Protein AF-A0A7W1ZC43-F1 (afdb_monomer)

pLDDT: mean 86.79, std 16.97, range [33.97, 98.38]

Solvent-accessible surface area (backbone atoms only — not comparable to full-atom values): 7587 Å² total; per-residue (Å²): 132,85,79,80,82,85,76,72,94,66,85,50,71,38,58,54,46,47,55,56,33,67,75,46,48,90,80,46,67,87,84,54,50,73,66,57,48,49,49,51,38,45,52,16,52,35,49,47,56,41,38,86,78,53,38,72,73,50,36,55,53,57,45,66,70,43,93,57,30,78,59,32,51,52,47,20,52,50,40,56,74,78,44,58,90,66,56,52,33,69,79,49,73,48,71,60,95,91,39,69,43,60,44,66,40,46,62,66,58,49,51,53,54,52,52,55,52,62,72,66,58,72,82,78,81,128

Foldseek 3Di:
DDDPPPPDPDDDPQRVLCVLLVVCVVVDDPPDDPVNSSVLSLLLLQLLLCDVVLDDVSSVVSLVVDPSSVSSVVSSVVCCVPPVVPNWRFDDWDQDPNDIDTDTDHPVVVVVVVVVVVVPPDDPDD

Radius of gyration: 17.27 Å; Cα contacts (8 Å, |Δi|>4): 98; chains: 1; bounding box: 47×52×50 Å

Mean predicted aligned error: 7.28 Å

Sequence (126 aa):
MKGINTENKKPKYSEMLMQLVEQFDEQLPETLSFEDTLEVGIEAWNLANNKSNLGEDLYKKELKAHKYNDVIEKMVVNKLEHFAEYNNIIVDFSTENDILQVKSQTLEDHFNSLLSRMINVKPTKK

Nearest PDB structures (foldseek):
  8t6j-assembly1_B  TM=1.769E-01  e=5.243E+00  Homo sapiens
  8t8m-assembly1_B  TM=1.968E-01  e=8.281E+00  Homo sapiens

Secondary structure (DSSP, 8-state):
---------SPPHHHHHHHHHHHHGGGS-TTS-HHHHHHHHHHHHHHHHHHHHH-HHHHHHHHHHSTTHHHHHHHHHHHHHH-TT--PEEEEEEEETTEEEEEEE-HHHHHHHHHHHHHH------

Structure (mmCIF, N/CA/C/O backbone):
data_AF-A0A7W1ZC43-F1
#
_entry.id   AF-A0A7W1ZC43-F1
#
loop_
_atom_site.group_PDB
_atom_site.id
_atom_site.type_symbol
_atom_site.label_atom_id
_atom_site.label_alt_id
_atom_site.label_comp_id
_atom_site.label_asym_id
_atom_site.label_entity_id
_atom_site.label_seq_id
_atom_site.pdbx_PDB_ins_code
_atom_site.Cartn_x
_atom_site.Cartn_y
_atom_site.Cartn_z
_atom_site.occupancy
_atom_site.B_iso_or_equiv
_atom_site.auth_seq_id
_atom_site.auth_comp_id
_atom_site.auth_asym_id
_atom_site.auth_atom_id
_atom_site.pdbx_PDB_model_num
ATOM 1 N N . MET A 1 1 ? -5.468 35.062 -26.427 1.00 37.62 1 MET A N 1
ATOM 2 C CA . MET A 1 1 ? -6.006 33.685 -26.411 1.00 37.62 1 MET A CA 1
ATOM 3 C C . MET A 1 1 ? -5.299 32.945 -25.289 1.00 37.62 1 MET A C 1
ATOM 5 O O . MET A 1 1 ? -4.077 32.918 -25.298 1.00 37.62 1 MET A O 1
ATOM 9 N N . LYS A 1 2 ? -6.035 32.487 -24.267 1.00 36.75 2 LYS A N 1
ATOM 10 C CA . LYS A 1 2 ? -5.462 31.755 -23.127 1.00 36.75 2 LYS A CA 1
ATOM 11 C C . LYS A 1 2 ? -4.938 30.410 -23.636 1.00 36.75 2 LYS A C 1
ATOM 13 O O . LYS A 1 2 ? -5.713 29.644 -24.203 1.00 36.75 2 LYS A O 1
ATOM 18 N N . GLY A 1 3 ? -3.638 30.172 -23.474 1.00 33.97 3 GLY A N 1
ATOM 19 C CA . GLY A 1 3 ? -3.032 28.869 -23.718 1.00 33.97 3 GLY A CA 1
ATOM 20 C C . GLY A 1 3 ? -3.667 27.842 -22.789 1.00 33.97 3 GLY A C 1
ATOM 21 O O . GLY A 1 3 ? -3.805 28.080 -21.591 1.00 33.97 3 GLY A O 1
ATOM 22 N N . ILE A 1 4 ? -4.128 26.740 -23.363 1.00 39.38 4 ILE A N 1
ATOM 23 C CA . ILE A 1 4 ? -4.660 25.607 -22.619 1.00 39.38 4 ILE A CA 1
ATOM 24 C C . ILE A 1 4 ? -3.449 24.933 -21.961 1.00 39.38 4 ILE A C 1
ATOM 26 O O . ILE A 1 4 ? -2.668 24.284 -22.651 1.00 39.38 4 ILE A O 1
ATOM 30 N N . ASN A 1 5 ? -3.273 25.110 -20.648 1.00 36.78 5 ASN A N 1
ATOM 31 C CA . ASN A 1 5 ? -2.340 24.300 -19.864 1.00 36.78 5 ASN A CA 1
ATOM 32 C C . ASN A 1 5 ? -2.892 22.871 -19.808 1.00 36.78 5 ASN A C 1
ATOM 34 O O . ASN A 1 5 ? -3.736 22.542 -18.979 1.00 36.78 5 ASN A O 1
ATOM 38 N N . THR A 1 6 ? -2.442 22.009 -20.715 1.00 42.25 6 THR A N 1
ATOM 39 C CA . THR A 1 6 ? -2.568 20.556 -20.566 1.00 42.25 6 THR A CA 1
ATOM 40 C C . THR A 1 6 ? -1.470 20.059 -19.625 1.00 42.25 6 THR A C 1
ATOM 42 O O . THR A 1 6 ? -0.550 19.372 -20.060 1.00 42.25 6 THR A O 1
ATOM 45 N N . GLU A 1 7 ? -1.526 20.435 -18.348 1.00 37.81 7 GLU A N 1
ATOM 46 C CA . GLU A 1 7 ? -0.605 19.921 -17.328 1.00 37.81 7 GLU A CA 1
ATOM 47 C C . GLU A 1 7 ? -1.247 18.708 -16.629 1.00 37.81 7 GLU A C 1
ATOM 49 O O . GLU A 1 7 ? -2.239 18.831 -15.921 1.00 37.81 7 GLU A O 1
ATOM 54 N N . ASN A 1 8 ? -0.673 17.528 -16.896 1.00 39.62 8 ASN A N 1
ATOM 55 C CA . ASN A 1 8 ? -0.847 16.232 -16.219 1.00 39.62 8 ASN A CA 1
ATOM 56 C C . ASN A 1 8 ? -2.268 15.638 -16.136 1.00 39.62 8 ASN A C 1
ATOM 58 O O . ASN A 1 8 ? -2.918 15.653 -15.100 1.00 39.62 8 ASN A O 1
ATOM 62 N N . LYS A 1 9 ? -2.697 14.979 -17.223 1.00 49.00 9 LYS A N 1
ATOM 63 C CA . LYS A 1 9 ? -3.936 14.175 -17.302 1.00 49.00 9 LYS A CA 1
ATOM 64 C C . LYS A 1 9 ? -3.857 12.775 -16.657 1.00 49.00 9 LYS A C 1
ATOM 66 O O . LYS A 1 9 ? -4.797 12.003 -16.818 1.00 49.00 9 LYS A O 1
ATOM 71 N N . LYS A 1 10 ? -2.748 12.405 -16.004 1.00 54.34 10 LYS A N 1
ATOM 72 C CA . LYS A 1 10 ? -2.648 11.110 -15.309 1.00 54.34 10 LYS A CA 1
ATOM 73 C C . LYS A 1 10 ? -3.135 11.266 -13.861 1.00 54.34 10 LYS A C 1
ATOM 75 O O . LYS A 1 10 ? -2.738 12.254 -13.239 1.00 54.34 10 LYS A O 1
ATOM 80 N N . PRO A 1 11 ? -3.961 10.340 -13.339 1.00 64.25 11 PRO A N 1
ATOM 81 C CA . PRO A 1 11 ? -4.408 10.386 -11.952 1.00 64.25 11 PRO A CA 1
ATOM 82 C C . PRO A 1 11 ? -3.211 10.370 -10.995 1.00 64.25 11 PRO A C 1
ATOM 84 O O . PRO A 1 11 ? -2.180 9.743 -11.261 1.00 64.25 11 PRO A O 1
ATOM 87 N N . LYS A 1 12 ? -3.324 11.110 -9.891 1.00 87.50 12 LYS A N 1
ATOM 88 C CA . LYS A 1 12 ? -2.267 11.191 -8.872 1.00 87.50 12 LYS A CA 1
ATOM 89 C C . LYS A 1 12 ? -2.243 9.908 -8.040 1.00 87.50 12 LYS A C 1
ATOM 91 O O . LYS A 1 12 ? -3.273 9.273 -7.842 1.00 87.50 12 LYS A O 1
ATOM 96 N N . TYR A 1 13 ? -1.082 9.551 -7.484 1.00 91.81 13 TYR A N 1
ATOM 97 C CA . TYR A 1 13 ? -0.972 8.396 -6.576 1.00 91.81 13 TYR A CA 1
ATOM 98 C C . TYR A 1 13 ? -1.921 8.491 -5.376 1.00 91.81 13 TYR A C 1
ATOM 100 O O . TYR A 1 13 ? -2.435 7.466 -4.950 1.00 91.81 13 TYR A O 1
ATOM 108 N N . SER A 1 14 ? -2.208 9.696 -4.876 1.00 92.81 14 SER A N 1
ATOM 109 C CA . SER A 1 14 ? -3.215 9.898 -3.831 1.00 92.81 14 SER A CA 1
ATOM 110 C C . SER A 1 14 ? -4.626 9.521 -4.288 1.00 92.81 14 SER A C 1
ATOM 112 O O . SER A 1 14 ? -5.332 8.841 -3.559 1.00 92.81 14 SER A O 1
ATOM 114 N N . GLU A 1 15 ? -5.025 9.895 -5.504 1.00 93.94 15 GLU A N 1
ATOM 115 C CA . GLU A 1 15 ? -6.346 9.564 -6.057 1.00 93.94 15 GLU A CA 1
ATOM 116 C C . GLU A 1 15 ? -6.492 8.058 -6.293 1.00 93.94 15 GLU A C 1
ATOM 118 O O . GLU A 1 15 ? -7.521 7.480 -5.962 1.00 93.94 15 GLU A O 1
ATOM 123 N N . MET A 1 16 ? -5.457 7.407 -6.833 1.00 95.38 16 MET A N 1
ATOM 124 C CA . MET A 1 16 ? -5.492 5.959 -7.065 1.00 95.38 16 MET A CA 1
ATOM 125 C C . MET A 1 16 ? -5.445 5.161 -5.760 1.00 95.38 16 MET A C 1
ATOM 127 O O . MET A 1 16 ? -6.118 4.141 -5.651 1.00 95.38 16 MET A O 1
ATOM 131 N N . LEU A 1 17 ? -4.674 5.620 -4.769 1.00 96.19 17 LEU A N 1
ATOM 132 C CA . LEU A 1 17 ? -4.656 5.008 -3.442 1.00 96.19 17 LEU A CA 1
ATOM 133 C C . LEU A 1 17 ? -6.035 5.111 -2.783 1.00 96.19 17 LEU A C 1
ATOM 135 O O . LEU A 1 17 ? -6.518 4.114 -2.260 1.00 96.19 17 LEU A O 1
ATOM 139 N N . MET A 1 18 ? -6.686 6.275 -2.866 1.00 95.31 18 MET A N 1
ATOM 140 C CA . MET A 1 18 ? -8.051 6.449 -2.363 1.00 95.31 18 MET A CA 1
ATOM 141 C C . MET A 1 18 ? -9.036 5.514 -3.061 1.00 95.31 18 MET A C 1
ATOM 143 O O . MET A 1 18 ? -9.766 4.807 -2.381 1.00 95.31 18 MET A O 1
ATOM 147 N N . GLN A 1 19 ? -9.004 5.428 -4.396 1.00 95.94 19 GLN A N 1
ATOM 148 C CA . GLN A 1 19 ? -9.870 4.505 -5.143 1.00 95.94 19 GLN A CA 1
ATOM 149 C C . GLN A 1 19 ? -9.666 3.045 -4.724 1.00 95.94 19 GLN A C 1
ATOM 151 O O . GLN A 1 19 ? -10.636 2.302 -4.588 1.00 95.94 19 GLN A O 1
ATOM 156 N N . LEU A 1 20 ? -8.411 2.636 -4.512 1.00 96.56 20 LEU A N 1
ATOM 157 C CA . LEU A 1 20 ? -8.099 1.297 -4.026 1.00 96.56 20 LEU A CA 1
ATOM 158 C C . LEU A 1 20 ? -8.664 1.085 -2.620 1.00 96.56 20 LEU A C 1
ATOM 160 O O . LEU A 1 20 ? -9.310 0.077 -2.374 1.00 96.56 20 LEU A O 1
ATOM 164 N N . VAL A 1 21 ? -8.429 2.016 -1.700 1.00 95.62 21 VAL A N 1
ATOM 165 C CA . VAL A 1 21 ? -8.863 1.893 -0.305 1.00 95.62 21 VAL A CA 1
ATOM 166 C C . VAL A 1 21 ? -10.388 1.877 -0.189 1.00 95.62 21 VAL A C 1
ATOM 168 O O . VAL A 1 21 ? -10.937 0.962 0.418 1.00 95.62 21 VAL A O 1
ATOM 171 N N . GLU A 1 22 ? -11.076 2.819 -0.834 1.00 95.25 22 GLU A N 1
ATOM 172 C CA . GLU A 1 22 ? -12.540 2.941 -0.808 1.00 95.25 22 GLU A CA 1
ATOM 173 C C . GLU A 1 22 ? -13.240 1.663 -1.288 1.00 95.25 22 GLU A C 1
ATOM 175 O O . GLU A 1 22 ? -14.276 1.281 -0.751 1.00 95.25 22 GLU A O 1
ATOM 180 N N . GLN A 1 23 ? -12.660 0.950 -2.259 1.00 96.50 23 GLN A N 1
ATOM 181 C CA . GLN A 1 23 ? -13.230 -0.298 -2.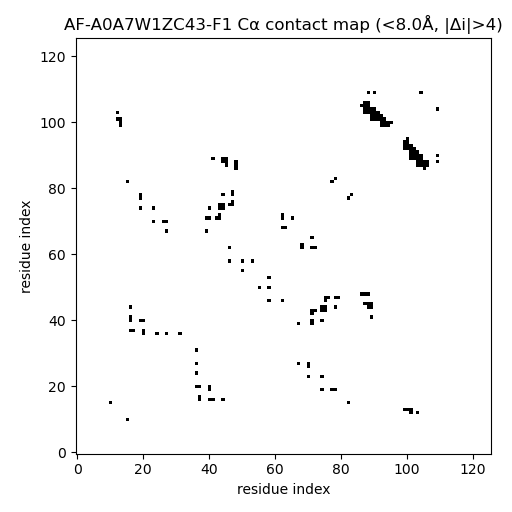768 1.00 96.50 23 GLN A CA 1
ATOM 182 C C . GLN A 1 23 ? -13.258 -1.434 -1.725 1.00 96.50 23 GLN A C 1
ATOM 184 O O . GLN A 1 23 ? -14.039 -2.381 -1.857 1.00 96.50 23 GLN A O 1
ATOM 189 N N . PHE A 1 24 ? -12.400 -1.375 -0.708 1.00 96.06 24 PHE A N 1
ATOM 190 C CA . PHE A 1 24 ? -12.222 -2.446 0.272 1.00 96.06 24 PHE A CA 1
ATOM 191 C C . PHE A 1 24 ? -12.452 -1.995 1.721 1.00 96.06 24 PHE A C 1
ATOM 193 O O . PHE A 1 24 ? -12.287 -2.817 2.620 1.00 96.06 24 PHE A O 1
ATOM 200 N N . ASP A 1 25 ? -12.866 -0.747 1.950 1.00 92.50 25 ASP A N 1
ATOM 201 C CA . ASP A 1 25 ? -13.065 -0.164 3.284 1.00 92.50 25 ASP A CA 1
ATOM 202 C C . ASP A 1 25 ? -14.025 -1.003 4.146 1.00 92.50 25 ASP A C 1
ATOM 204 O O . ASP A 1 25 ? -13.688 -1.404 5.255 1.00 92.50 25 ASP A O 1
ATOM 208 N N . GLU A 1 26 ? -15.155 -1.434 3.575 1.00 94.31 26 GLU A N 1
ATOM 209 C CA . GLU A 1 26 ? -16.141 -2.292 4.258 1.00 94.31 26 GLU A CA 1
ATOM 210 C C . GLU A 1 26 ? -15.616 -3.699 4.619 1.00 94.31 26 GLU A C 1
ATOM 212 O O . GLU A 1 26 ? -16.244 -4.426 5.389 1.00 94.31 26 GLU A O 1
ATOM 217 N N . GLN A 1 27 ? -14.490 -4.129 4.039 1.00 96.44 27 GLN A N 1
ATOM 218 C CA . GLN A 1 27 ? -13.853 -5.416 4.352 1.00 96.44 27 GLN A CA 1
ATOM 219 C C . GLN A 1 27 ? -12.794 -5.292 5.452 1.00 96.44 27 GLN A C 1
ATOM 221 O O . GLN A 1 27 ? -12.273 -6.311 5.915 1.00 96.44 27 GLN A O 1
ATOM 226 N N . LEU A 1 28 ? -12.466 -4.068 5.861 1.00 94.94 28 LEU A N 1
ATOM 227 C CA . LEU A 1 28 ? -11.567 -3.783 6.966 1.00 94.94 28 LEU A CA 1
ATOM 228 C C . LEU A 1 28 ? -12.366 -3.534 8.257 1.00 94.94 28 LEU A C 1
ATOM 230 O O . LEU A 1 28 ? -13.559 -3.239 8.214 1.00 94.94 28 LEU A O 1
ATOM 234 N N . PRO A 1 29 ? -11.749 -3.698 9.442 1.00 94.88 29 PRO A N 1
ATOM 235 C CA . PRO A 1 29 ? -12.439 -3.419 10.695 1.00 94.88 29 PRO A CA 1
ATOM 236 C C . PRO A 1 29 ? -12.856 -1.947 10.791 1.00 94.88 29 PRO A C 1
ATOM 238 O O . PRO A 1 29 ? -12.003 -1.071 10.699 1.00 94.88 29 PRO A O 1
ATOM 241 N N . GLU A 1 30 ? -14.121 -1.687 11.130 1.00 92.25 30 GLU A N 1
ATOM 242 C CA . GLU A 1 30 ? -14.663 -0.330 11.357 1.00 92.25 30 GLU A CA 1
ATOM 243 C C . GLU A 1 30 ? -13.914 0.462 12.446 1.00 92.25 30 GLU A C 1
ATOM 245 O O . GLU A 1 30 ? -14.054 1.674 12.568 1.00 92.25 30 GLU A O 1
ATOM 250 N N . THR A 1 31 ? -13.129 -0.226 13.280 1.00 93.50 31 THR A N 1
ATOM 251 C CA . THR A 1 31 ? -12.297 0.392 14.317 1.00 93.50 31 THR A CA 1
ATOM 252 C C . THR A 1 31 ? -11.011 1.017 13.781 1.00 93.50 31 THR A C 1
ATOM 254 O O . T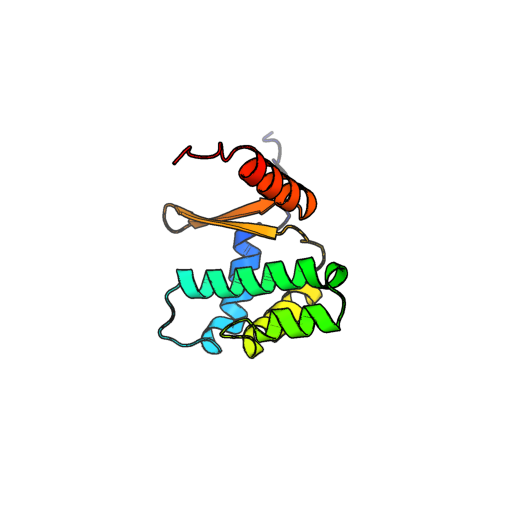HR A 1 31 ? -10.309 1.660 14.559 1.00 93.50 31 THR A O 1
ATOM 257 N N . LEU A 1 32 ? -10.639 0.758 12.522 1.00 94.25 32 LEU A N 1
ATOM 258 C CA . LEU A 1 32 ? -9.468 1.382 11.916 1.00 94.25 32 LEU A CA 1
ATOM 259 C C . LEU A 1 32 ? -9.711 2.875 11.717 1.00 94.25 32 LEU A C 1
ATOM 261 O O . LEU A 1 32 ? -10.787 3.298 11.295 1.00 94.25 32 LEU A O 1
ATOM 265 N N . SER A 1 33 ? -8.697 3.679 12.025 1.00 94.00 33 SER A N 1
ATOM 266 C CA . SER A 1 33 ? -8.712 5.076 11.616 1.00 94.00 33 SER A CA 1
ATOM 267 C C . SER A 1 33 ? -8.504 5.183 10.106 1.00 94.00 33 SER A C 1
ATOM 269 O O . SER A 1 33 ? -7.979 4.271 9.470 1.00 94.00 33 SER A O 1
ATOM 271 N N . PHE A 1 34 ? -8.858 6.332 9.533 1.00 90.94 34 PHE A N 1
ATOM 272 C CA . PHE A 1 34 ? -8.577 6.613 8.126 1.00 90.94 34 PHE A CA 1
ATOM 273 C C . PHE A 1 34 ? -7.085 6.456 7.783 1.00 90.94 34 PHE A C 1
ATOM 275 O O . PHE A 1 34 ? -6.748 5.919 6.731 1.00 90.94 34 PHE A O 1
ATOM 282 N N . GLU A 1 35 ? -6.193 6.877 8.685 1.00 91.94 35 GLU A N 1
ATOM 283 C CA . GLU A 1 35 ? -4.745 6.721 8.515 1.00 91.94 35 GLU A CA 1
ATOM 284 C C . GLU A 1 35 ? -4.341 5.243 8.496 1.00 91.94 35 GLU A C 1
ATOM 286 O O . GLU A 1 35 ? -3.626 4.829 7.586 1.00 91.94 35 GLU A O 1
ATOM 291 N N . ASP A 1 36 ? -4.868 4.428 9.414 1.00 95.19 36 ASP A N 1
ATOM 292 C CA . ASP A 1 36 ? -4.599 2.984 9.422 1.00 95.19 36 ASP A CA 1
ATOM 293 C C . ASP A 1 36 ? -5.097 2.317 8.130 1.00 95.19 36 ASP A C 1
ATOM 295 O O . ASP A 1 36 ? -4.433 1.447 7.568 1.00 95.19 36 ASP A O 1
ATOM 299 N N . THR A 1 37 ? -6.266 2.720 7.625 1.00 95.56 37 THR A N 1
ATOM 300 C CA . THR A 1 37 ? -6.812 2.194 6.368 1.00 95.56 37 THR A CA 1
ATOM 301 C C . THR A 1 37 ? -5.921 2.570 5.176 1.00 95.56 37 THR A C 1
ATOM 303 O O . THR A 1 37 ? -5.658 1.732 4.307 1.00 95.56 37 THR A O 1
ATOM 306 N N . LEU A 1 38 ? -5.391 3.799 5.146 1.00 95.56 38 LEU A N 1
ATOM 307 C CA . LEU A 1 38 ? -4.406 4.213 4.144 1.00 95.56 38 LEU A CA 1
ATOM 308 C C . LEU A 1 38 ? -3.114 3.399 4.242 1.00 95.56 38 LEU A C 1
ATOM 310 O O . LEU A 1 38 ? -2.587 2.995 3.205 1.00 95.56 38 LEU A O 1
ATOM 314 N N . GLU A 1 39 ? -2.623 3.117 5.450 1.00 96.12 39 GLU A N 1
ATOM 315 C CA . GLU A 1 39 ? -1.445 2.268 5.651 1.00 96.12 39 GLU A CA 1
ATOM 316 C C . GLU A 1 39 ? -1.653 0.874 5.049 1.00 96.12 39 GLU A C 1
ATOM 318 O O . GLU A 1 39 ? -0.797 0.401 4.301 1.00 96.12 39 GLU A O 1
ATOM 323 N N . VAL A 1 40 ? -2.820 0.255 5.256 1.00 97.56 40 VAL A N 1
ATOM 324 C CA . VAL A 1 40 ? -3.165 -1.035 4.629 1.00 97.56 40 VAL A CA 1
ATOM 325 C C . VAL A 1 40 ? -3.170 -0.938 3.100 1.00 97.56 40 VAL A C 1
ATOM 327 O O . VAL A 1 40 ? -2.624 -1.807 2.413 1.00 97.56 40 VAL A O 1
ATOM 330 N N . GLY A 1 41 ? -3.743 0.135 2.549 1.00 97.62 41 GLY A N 1
ATOM 331 C CA . GLY A 1 41 ? -3.720 0.390 1.109 1.00 97.62 41 GLY A CA 1
ATOM 332 C C . GLY A 1 41 ? -2.298 0.542 0.559 1.00 97.62 41 GLY A C 1
ATOM 333 O O . GLY A 1 41 ? -1.977 -0.001 -0.500 1.00 97.62 41 GLY A O 1
ATOM 334 N N . ILE A 1 42 ? -1.422 1.234 1.291 1.00 97.56 42 ILE A N 1
ATOM 335 C CA . ILE A 1 42 ? -0.009 1.429 0.939 1.00 97.56 42 ILE A CA 1
ATOM 336 C C . ILE A 1 42 ? 0.757 0.106 1.003 1.00 97.56 42 ILE A C 1
ATOM 338 O O . ILE A 1 42 ? 1.537 -0.186 0.092 1.00 97.56 42 ILE A O 1
ATOM 342 N N . GLU A 1 43 ? 0.526 -0.713 2.030 1.00 97.75 43 GLU A N 1
ATOM 343 C CA . GLU A 1 43 ? 1.099 -2.056 2.143 1.00 97.75 43 GLU A CA 1
ATOM 344 C C . GLU A 1 43 ? 0.754 -2.899 0.913 1.00 97.75 43 GLU A C 1
ATOM 346 O O . GLU A 1 43 ? 1.652 -3.437 0.259 1.00 97.75 43 GLU A O 1
ATOM 351 N N . ALA A 1 44 ? -0.526 -2.946 0.535 1.00 98.12 44 ALA A N 1
ATOM 352 C CA . ALA A 1 44 ? -0.970 -3.662 -0.654 1.00 98.12 44 ALA A CA 1
ATOM 353 C C . ALA A 1 44 ? -0.364 -3.092 -1.944 1.00 98.12 44 ALA A C 1
ATOM 355 O O . ALA A 1 44 ? 0.127 -3.844 -2.790 1.00 98.12 44 ALA A O 1
ATOM 356 N N . TRP A 1 45 ? -0.347 -1.767 -2.092 1.00 98.12 45 TRP A N 1
ATOM 357 C CA . TRP A 1 45 ? 0.212 -1.095 -3.264 1.00 98.12 45 TRP A CA 1
ATOM 358 C C . TRP A 1 45 ? 1.695 -1.427 -3.461 1.00 98.12 45 TRP A C 1
ATOM 360 O O . TRP A 1 45 ? 2.138 -1.791 -4.557 1.00 98.12 45 TRP A O 1
ATOM 370 N N . ASN A 1 46 ? 2.467 -1.334 -2.382 1.00 97.25 46 ASN A N 1
ATOM 371 C CA . ASN A 1 46 ? 3.900 -1.584 -2.390 1.00 97.25 46 ASN A CA 1
ATOM 372 C C . ASN A 1 46 ? 4.212 -3.068 -2.583 1.00 97.25 46 ASN A C 1
ATOM 374 O O . ASN A 1 46 ? 5.110 -3.407 -3.359 1.00 97.25 46 ASN A O 1
ATOM 378 N N . LEU A 1 47 ? 3.444 -3.958 -1.950 1.00 97.31 47 LEU A N 1
ATOM 379 C CA . LEU A 1 47 ? 3.579 -5.398 -2.139 1.00 97.31 47 LEU A CA 1
ATOM 380 C C . LEU A 1 47 ? 3.285 -5.798 -3.591 1.00 97.31 47 LEU A C 1
ATOM 382 O O . LEU A 1 47 ? 4.028 -6.588 -4.174 1.00 97.31 47 LEU A O 1
ATOM 386 N N . ALA A 1 48 ? 2.260 -5.209 -4.211 1.00 96.69 48 ALA A N 1
ATOM 387 C CA . ALA A 1 48 ? 1.944 -5.432 -5.618 1.00 96.69 48 ALA A CA 1
ATOM 388 C C . ALA A 1 48 ? 3.095 -5.007 -6.541 1.00 96.69 48 ALA A C 1
ATOM 390 O O . ALA A 1 48 ? 3.473 -5.754 -7.444 1.00 96.69 48 ALA A O 1
ATOM 391 N N . ASN A 1 49 ? 3.698 -3.846 -6.276 1.00 95.62 49 ASN A N 1
ATOM 392 C CA . ASN A 1 49 ? 4.834 -3.335 -7.048 1.00 95.62 49 ASN A CA 1
ATOM 393 C C . ASN A 1 49 ? 6.122 -4.130 -6.845 1.00 95.62 49 ASN A C 1
ATOM 395 O O . ASN A 1 49 ? 6.968 -4.162 -7.737 1.00 95.62 49 ASN A O 1
ATOM 399 N N . ASN A 1 50 ? 6.267 -4.800 -5.703 1.00 93.38 50 ASN A N 1
ATOM 400 C CA . ASN A 1 50 ? 7.432 -5.627 -5.426 1.00 93.38 50 ASN A CA 1
ATOM 401 C C . ASN A 1 50 ? 7.242 -7.105 -5.815 1.00 93.38 50 ASN A C 1
ATOM 403 O O . ASN A 1 50 ? 8.215 -7.859 -5.854 1.00 93.38 50 ASN A O 1
ATOM 407 N N . LYS A 1 51 ? 6.013 -7.535 -6.136 1.00 92.75 51 LYS A N 1
ATOM 408 C CA . LYS A 1 51 ? 5.665 -8.943 -6.393 1.00 92.75 51 LYS A CA 1
ATOM 409 C C . LYS A 1 51 ? 6.575 -9.612 -7.427 1.00 92.75 51 LYS A C 1
ATOM 411 O O . LYS A 1 51 ? 7.030 -10.731 -7.200 1.00 92.75 51 LYS A O 1
ATOM 416 N N . SER A 1 52 ? 6.891 -8.929 -8.530 1.00 87.56 52 SER A N 1
ATOM 417 C CA . SER A 1 52 ? 7.760 -9.475 -9.584 1.00 87.56 52 SER A CA 1
ATOM 418 C C . SER A 1 52 ? 9.208 -9.698 -9.138 1.00 87.56 52 SER A C 1
ATOM 420 O O . SER A 1 52 ? 9.887 -10.543 -9.713 1.00 87.56 52 SER A O 1
ATOM 422 N N . ASN A 1 53 ? 9.681 -8.967 -8.125 1.00 88.19 53 ASN A N 1
ATOM 423 C CA . ASN A 1 53 ? 11.062 -9.048 -7.639 1.00 88.19 53 ASN A CA 1
ATOM 424 C C . ASN A 1 53 ? 11.231 -10.076 -6.516 1.00 88.19 53 ASN A C 1
ATOM 426 O O . ASN A 1 53 ? 12.321 -10.612 -6.338 1.00 88.19 53 ASN A O 1
ATOM 430 N N . LEU A 1 54 ? 10.169 -10.345 -5.751 1.00 88.38 54 LEU A N 1
ATOM 431 C CA . LEU A 1 54 ? 10.203 -11.285 -4.628 1.00 88.38 54 LEU A CA 1
ATOM 432 C C . LEU A 1 54 ? 10.186 -12.749 -5.101 1.00 88.38 54 LEU A C 1
ATOM 434 O O . LEU A 1 54 ? 10.768 -13.618 -4.454 1.00 88.38 54 LEU A O 1
ATOM 438 N N . GLY A 1 55 ? 9.541 -13.033 -6.236 1.00 90.69 55 GLY A N 1
ATOM 439 C CA . GLY A 1 55 ? 9.197 -14.402 -6.620 1.00 90.69 55 GLY A CA 1
ATOM 440 C C . GLY A 1 55 ? 8.042 -14.957 -5.775 1.00 90.69 55 GLY A C 1
ATOM 441 O O . GLY A 1 55 ? 7.694 -14.421 -4.724 1.00 90.69 55 GLY A O 1
ATOM 442 N N . GLU A 1 56 ? 7.416 -16.035 -6.248 1.00 92.50 56 GLU A N 1
ATOM 443 C CA . GLU A 1 56 ? 6.116 -16.498 -5.735 1.00 92.50 56 GLU A CA 1
ATOM 444 C C . GLU A 1 56 ? 6.147 -16.937 -4.258 1.00 92.50 56 GLU A C 1
ATOM 446 O O . GLU A 1 56 ? 5.253 -16.589 -3.484 1.00 92.50 56 GLU A O 1
ATOM 451 N N . ASP A 1 57 ? 7.180 -17.675 -3.844 1.00 94.69 57 ASP A N 1
ATOM 452 C CA . ASP A 1 57 ? 7.278 -18.193 -2.473 1.00 94.69 57 ASP A CA 1
ATOM 453 C C . ASP A 1 57 ? 7.514 -17.078 -1.452 1.00 94.69 57 ASP A C 1
ATOM 455 O O . ASP A 1 57 ? 6.894 -17.057 -0.385 1.00 94.69 57 ASP A O 1
ATOM 459 N N . LEU A 1 58 ? 8.391 -16.126 -1.785 1.00 94.50 58 LEU A N 1
ATOM 460 C CA . LEU A 1 58 ? 8.674 -14.995 -0.911 1.00 94.50 58 LEU A CA 1
ATOM 461 C C . LEU A 1 58 ? 7.484 -14.036 -0.872 1.00 94.50 58 LEU A C 1
ATOM 463 O O . LEU A 1 58 ? 7.099 -13.625 0.214 1.00 94.50 58 LEU A O 1
ATOM 467 N N . TYR A 1 59 ? 6.835 -13.768 -2.010 1.00 95.69 59 TYR A N 1
ATOM 468 C CA . TYR A 1 59 ? 5.592 -12.994 -2.053 1.00 95.69 59 TYR A CA 1
ATOM 469 C C . TYR A 1 59 ? 4.529 -13.570 -1.109 1.00 95.69 59 TYR A C 1
ATOM 471 O O . TYR A 1 59 ? 3.971 -12.837 -0.298 1.00 95.69 59 TYR A O 1
ATOM 479 N N . LYS A 1 60 ? 4.291 -14.888 -1.143 1.00 95.94 60 LYS A N 1
ATOM 480 C CA . LYS A 1 60 ? 3.336 -15.545 -0.234 1.00 95.94 60 LYS A CA 1
ATOM 481 C C . LYS A 1 60 ? 3.723 -15.406 1.233 1.00 95.94 60 LYS A C 1
ATOM 483 O O . LYS A 1 60 ? 2.845 -15.328 2.090 1.00 95.94 60 LYS A O 1
ATOM 488 N N . LYS A 1 61 ? 5.020 -15.430 1.537 1.00 96.56 61 LYS A N 1
ATOM 489 C CA . LYS A 1 61 ? 5.515 -15.259 2.903 1.00 96.56 61 LYS A CA 1
ATOM 490 C C . LYS A 1 61 ? 5.312 -13.826 3.393 1.00 96.56 61 LYS A C 1
ATOM 492 O O . LYS A 1 61 ? 4.801 -13.659 4.495 1.00 96.56 61 LYS A O 1
ATOM 497 N N . GLU A 1 62 ? 5.671 -12.837 2.577 1.00 95.81 62 GLU A N 1
ATOM 498 C CA . GLU A 1 62 ? 5.465 -11.417 2.878 1.00 95.81 62 GLU A CA 1
ATOM 499 C C . GLU A 1 62 ? 3.973 -11.118 3.041 1.00 95.81 62 GLU A C 1
ATOM 501 O O . GLU A 1 62 ? 3.569 -10.613 4.081 1.00 95.81 62 GLU A O 1
ATOM 506 N N . LEU A 1 63 ? 3.130 -11.563 2.100 1.00 96.75 63 LEU A N 1
ATOM 507 C CA . LEU A 1 63 ? 1.673 -11.425 2.178 1.00 96.75 63 LEU A CA 1
ATOM 508 C C . LEU A 1 63 ? 1.123 -11.937 3.515 1.00 96.75 63 LEU A C 1
ATOM 510 O O . LEU A 1 63 ? 0.374 -11.237 4.187 1.00 96.75 63 LEU A O 1
ATOM 514 N N . LYS A 1 64 ? 1.536 -13.137 3.939 1.00 96.81 64 LYS A N 1
ATOM 515 C CA . LYS A 1 64 ? 1.089 -13.741 5.203 1.00 96.81 64 LYS A CA 1
ATOM 516 C C . LYS A 1 64 ? 1.551 -12.992 6.453 1.00 96.81 64 LYS A C 1
ATOM 518 O O . LYS A 1 64 ? 0.948 -13.200 7.502 1.00 96.81 64 LYS A O 1
ATOM 523 N N . ALA A 1 65 ? 2.607 -12.186 6.365 1.00 96.00 65 ALA A N 1
ATOM 524 C CA . ALA A 1 65 ? 3.113 -11.407 7.489 1.00 96.00 65 ALA A CA 1
ATOM 525 C C . ALA A 1 65 ? 2.244 -10.174 7.792 1.00 96.00 65 ALA A C 1
ATOM 527 O O . ALA A 1 65 ? 2.297 -9.661 8.909 1.00 96.00 65 ALA A O 1
ATOM 528 N N . HIS A 1 66 ? 1.425 -9.724 6.837 1.00 95.38 66 HIS A N 1
ATOM 529 C CA . HIS A 1 66 ? 0.515 -8.606 7.048 1.00 95.38 66 HIS A CA 1
ATOM 530 C C . HIS A 1 66 ? -0.701 -8.992 7.897 1.00 95.38 66 HIS A C 1
ATOM 532 O O . HIS A 1 66 ? -1.261 -10.083 7.768 1.00 95.38 66 HIS A O 1
ATOM 538 N N . LYS A 1 67 ? -1.159 -8.053 8.736 1.00 94.25 67 LYS A N 1
ATOM 539 C CA . LYS A 1 67 ? -2.296 -8.251 9.651 1.00 94.25 67 LYS A CA 1
ATOM 540 C C . LYS A 1 67 ? -3.607 -8.547 8.916 1.00 94.25 67 LYS A C 1
ATOM 542 O O . LYS A 1 67 ? -4.394 -9.362 9.387 1.00 94.25 67 LYS A O 1
ATOM 547 N N . TYR A 1 68 ? -3.822 -7.899 7.774 1.00 96.12 68 TYR A N 1
ATOM 548 C CA . TYR A 1 68 ? -5.036 -8.011 6.959 1.00 96.12 68 TYR A CA 1
ATOM 549 C C . TYR A 1 68 ? -4.742 -8.688 5.617 1.00 96.12 68 TYR A C 1
ATOM 551 O O . TYR A 1 68 ? -5.200 -8.239 4.568 1.00 96.12 68 TYR A O 1
ATOM 559 N N . ASN A 1 69 ? -3.929 -9.747 5.652 1.00 96.12 69 ASN A N 1
ATOM 560 C CA . ASN A 1 69 ? -3.410 -10.436 4.470 1.00 96.12 69 ASN A CA 1
ATOM 561 C C . ASN A 1 69 ? -4.487 -10.802 3.428 1.00 96.12 69 ASN A C 1
ATOM 563 O O . ASN A 1 69 ? -4.265 -10.566 2.245 1.00 96.12 69 ASN A O 1
ATOM 567 N N . ASP A 1 70 ? -5.663 -11.275 3.844 1.00 96.75 70 ASP A N 1
ATOM 568 C CA . ASP A 1 70 ? -6.761 -11.641 2.941 1.00 96.75 70 ASP A CA 1
ATOM 569 C C . ASP A 1 70 ? -7.304 -10.437 2.149 1.00 96.75 70 ASP A C 1
ATOM 571 O O . ASP A 1 70 ? -7.652 -10.557 0.973 1.00 96.75 70 ASP A O 1
ATOM 575 N N . VAL A 1 71 ? -7.384 -9.258 2.776 1.00 97.56 71 VAL A N 1
ATOM 576 C CA . VAL A 1 71 ? -7.834 -8.021 2.113 1.00 97.56 71 VAL A CA 1
ATOM 577 C C . VAL A 1 71 ? -6.708 -7.445 1.258 1.00 97.56 71 VAL A C 1
ATOM 579 O O . VAL A 1 71 ? -6.937 -7.057 0.112 1.00 97.56 71 VAL A O 1
ATOM 582 N N . ILE A 1 72 ? -5.478 -7.471 1.773 1.00 98.06 72 ILE A N 1
ATOM 583 C CA . ILE A 1 72 ? -4.275 -7.031 1.060 1.00 98.06 72 ILE A CA 1
ATOM 584 C C . ILE A 1 72 ? -4.068 -7.841 -0.219 1.00 98.06 72 ILE A C 1
ATOM 586 O O . ILE A 1 72 ? -3.728 -7.264 -1.247 1.00 98.06 72 ILE A O 1
ATOM 590 N N . GLU A 1 73 ? -4.320 -9.152 -0.215 1.00 98.12 73 GLU A N 1
ATOM 591 C CA . GLU A 1 73 ? -4.233 -9.971 -1.427 1.00 98.12 73 GLU A CA 1
ATOM 592 C C . GLU A 1 73 ? -5.195 -9.470 -2.510 1.00 98.12 73 GLU A C 1
ATOM 594 O O . GLU A 1 73 ? -4.799 -9.292 -3.665 1.00 98.12 73 GLU A O 1
ATOM 599 N N . LYS A 1 74 ? -6.444 -9.172 -2.136 1.00 98.31 74 LYS A N 1
ATOM 600 C CA . LYS A 1 74 ? -7.449 -8.642 -3.067 1.00 98.31 74 LYS A CA 1
ATOM 601 C C . LYS A 1 74 ? -7.070 -7.257 -3.580 1.00 98.31 74 LYS A C 1
ATOM 603 O O . LYS A 1 74 ? -7.195 -7.004 -4.777 1.00 98.31 74 LYS A O 1
ATOM 608 N N . MET A 1 75 ? -6.569 -6.388 -2.705 1.00 98.38 75 MET A N 1
ATOM 609 C CA . MET A 1 75 ? -6.061 -5.071 -3.088 1.00 98.38 75 MET A CA 1
ATOM 610 C C . MET A 1 75 ? -4.863 -5.188 -4.042 1.00 98.38 75 MET A C 1
ATOM 612 O O . MET A 1 75 ? -4.800 -4.464 -5.030 1.00 98.38 75 MET A O 1
ATOM 616 N N . VAL A 1 76 ? -3.941 -6.131 -3.811 1.00 98.06 76 VAL A N 1
ATOM 617 C CA . VAL A 1 76 ? -2.805 -6.399 -4.709 1.00 98.06 76 VAL A CA 1
ATOM 618 C C . VAL A 1 76 ? -3.295 -6.807 -6.094 1.00 98.06 76 VAL A C 1
ATOM 620 O O . VAL A 1 76 ? -2.827 -6.259 -7.092 1.00 98.06 76 VAL A O 1
ATOM 623 N N . VAL A 1 77 ? -4.233 -7.756 -6.170 1.00 97.81 77 VAL A N 1
ATOM 624 C CA . VAL A 1 77 ? -4.821 -8.191 -7.445 1.00 97.81 77 VAL A CA 1
ATOM 625 C C . VAL A 1 77 ? -5.491 -7.013 -8.148 1.00 97.81 77 VAL A C 1
ATOM 627 O O . VAL A 1 77 ? -5.157 -6.722 -9.294 1.00 97.81 77 VAL A O 1
ATOM 630 N N . ASN A 1 78 ? -6.345 -6.273 -7.441 1.00 98.00 78 ASN A N 1
ATOM 631 C CA . ASN A 1 78 ? -7.043 -5.117 -7.992 1.00 98.00 78 ASN A CA 1
ATOM 632 C C . ASN A 1 78 ? -6.075 -4.042 -8.513 1.00 98.00 78 ASN A C 1
ATOM 634 O O . ASN A 1 78 ? -6.239 -3.556 -9.635 1.00 98.00 78 ASN A O 1
ATOM 638 N N . LYS A 1 79 ? -5.022 -3.731 -7.748 1.00 97.38 79 LYS A N 1
ATOM 639 C CA . LYS A 1 79 ? -3.970 -2.796 -8.150 1.00 97.38 79 LYS A CA 1
ATOM 640 C C . LYS A 1 79 ? -3.304 -3.256 -9.442 1.00 97.38 79 LYS A C 1
ATOM 642 O O . LYS A 1 79 ? -3.091 -2.444 -10.340 1.00 97.38 79 LYS A O 1
ATOM 647 N N . LEU A 1 80 ? -2.955 -4.536 -9.552 1.00 96.25 80 LEU A N 1
ATOM 648 C CA . LEU A 1 80 ? -2.324 -5.085 -10.756 1.00 96.25 80 LEU A CA 1
ATOM 649 C C . LEU A 1 80 ? -3.269 -5.104 -11.965 1.00 96.25 80 LEU A C 1
ATOM 651 O O . LEU A 1 80 ? -2.794 -5.008 -13.089 1.00 96.25 80 LEU A O 1
ATOM 655 N N . GLU A 1 81 ? -4.580 -5.191 -11.761 1.00 97.06 81 GLU A N 1
ATOM 656 C CA . GLU A 1 81 ? -5.568 -5.154 -12.846 1.00 97.06 81 GLU A CA 1
ATOM 657 C C . GLU A 1 81 ? -5.828 -3.732 -13.365 1.00 97.06 81 GLU A C 1
ATOM 659 O O . GLU A 1 81 ? -5.915 -3.527 -14.576 1.00 97.06 81 GLU A O 1
ATOM 664 N N . HIS A 1 82 ? -5.916 -2.742 -12.472 1.00 96.00 82 HIS A N 1
ATOM 665 C CA . HIS A 1 82 ? -6.382 -1.390 -12.815 1.00 96.00 82 HIS A CA 1
ATOM 666 C C . HIS A 1 82 ? -5.256 -0.349 -12.872 1.00 96.00 82 HIS A C 1
ATOM 668 O O . HIS A 1 82 ? -5.352 0.636 -13.604 1.00 96.00 82 HIS A O 1
ATOM 674 N N . PHE A 1 83 ? -4.163 -0.576 -12.139 1.00 95.25 83 PHE A N 1
ATOM 675 C CA . PHE A 1 83 ? -3.072 0.383 -11.937 1.00 95.25 83 PHE A CA 1
ATOM 676 C C . PHE A 1 83 ? -1.687 -0.239 -12.201 1.00 95.25 83 PHE A C 1
ATOM 678 O O . PHE A 1 83 ? -0.683 0.155 -11.596 1.00 95.25 83 PHE A O 1
ATOM 685 N N . ALA A 1 84 ? -1.598 -1.221 -13.107 1.00 93.19 84 ALA A N 1
ATOM 686 C CA . ALA A 1 84 ? -0.343 -1.900 -13.454 1.00 93.19 84 ALA A CA 1
ATOM 687 C C . ALA A 1 84 ? 0.778 -0.940 -13.886 1.00 93.19 84 ALA A C 1
ATOM 689 O O . ALA A 1 84 ? 1.936 -1.156 -13.537 1.00 93.19 84 ALA A O 1
ATOM 690 N N . GLU A 1 85 ? 0.443 0.131 -14.617 1.00 92.69 85 GLU 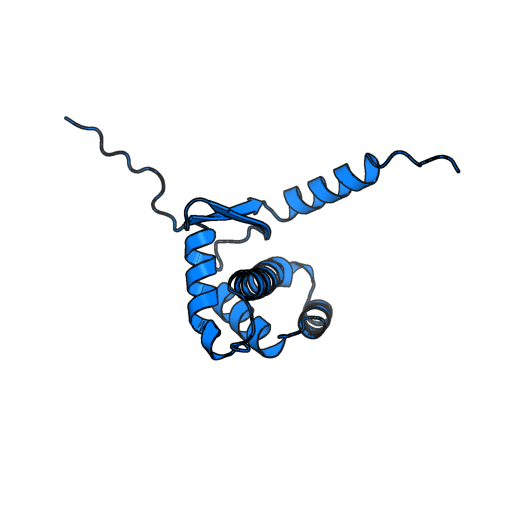A N 1
ATOM 691 C CA . GLU A 1 85 ? 1.431 1.097 -15.125 1.00 92.69 85 GLU A CA 1
ATOM 692 C C . GLU A 1 85 ? 2.068 1.970 -14.020 1.00 92.69 85 GLU A C 1
ATOM 694 O O . GLU A 1 85 ? 3.085 2.618 -14.264 1.00 92.69 85 GLU A O 1
ATOM 699 N N . TYR A 1 86 ? 1.505 1.982 -12.805 1.00 93.88 86 TYR A N 1
ATOM 700 C CA . TYR A 1 86 ? 1.946 2.821 -11.684 1.00 93.88 86 TYR A CA 1
ATOM 701 C C . TYR A 1 86 ? 2.787 2.015 -10.691 1.00 93.88 86 TYR A C 1
ATOM 703 O O . TYR A 1 86 ? 2.293 1.487 -9.693 1.00 93.88 86 TYR A O 1
ATOM 711 N N . ASN A 1 87 ? 4.075 1.885 -10.988 1.00 94.00 87 ASN A N 1
ATOM 712 C CA . ASN A 1 87 ? 5.002 0.976 -10.311 1.00 94.00 87 ASN A CA 1
ATOM 713 C C . ASN A 1 87 ? 5.872 1.623 -9.215 1.00 94.00 87 ASN A C 1
ATOM 715 O O . ASN A 1 87 ? 6.750 0.955 -8.667 1.00 94.00 87 ASN A O 1
ATOM 719 N N . ASN A 1 88 ? 5.641 2.893 -8.869 1.00 94.88 88 ASN A N 1
ATOM 720 C CA . ASN A 1 88 ? 6.371 3.529 -7.774 1.00 94.88 88 ASN A CA 1
ATOM 721 C C . ASN A 1 88 ? 5.900 3.001 -6.419 1.00 94.88 88 ASN A C 1
ATOM 723 O O . ASN A 1 88 ? 4.715 2.733 -6.205 1.00 94.88 88 ASN A O 1
ATOM 727 N N . ILE A 1 89 ? 6.841 2.920 -5.486 1.00 94.69 89 ILE A N 1
ATOM 728 C CA . ILE A 1 89 ? 6.576 2.628 -4.082 1.00 94.69 89 ILE A CA 1
ATOM 729 C C . ILE A 1 89 ? 6.129 3.922 -3.405 1.00 94.69 89 ILE A C 1
ATOM 731 O O . ILE A 1 89 ? 6.735 4.979 -3.605 1.00 94.69 89 ILE A O 1
ATOM 735 N N . ILE A 1 90 ? 5.072 3.836 -2.608 1.00 95.56 90 ILE A N 1
ATOM 736 C CA . ILE A 1 90 ? 4.620 4.908 -1.726 1.00 95.56 90 ILE A CA 1
ATOM 737 C C . ILE A 1 90 ? 5.438 4.822 -0.441 1.00 95.56 90 ILE A C 1
ATOM 739 O O . ILE A 1 90 ? 5.487 3.773 0.195 1.00 95.56 90 ILE A O 1
ATOM 743 N N . VAL A 1 91 ? 6.119 5.909 -0.085 1.00 93.94 91 VAL A N 1
ATOM 744 C CA . VAL A 1 91 ? 7.098 5.919 1.017 1.00 93.94 91 VAL A CA 1
ATOM 745 C C . VAL A 1 91 ? 6.746 6.871 2.142 1.00 93.94 91 VAL A C 1
ATOM 747 O O . VAL A 1 91 ? 7.394 6.835 3.183 1.00 93.94 91 VAL A O 1
ATOM 750 N N . ASP A 1 92 ? 5.779 7.748 1.902 1.00 92.06 92 ASP A N 1
ATOM 751 C CA . ASP A 1 92 ? 5.258 8.678 2.890 1.00 92.06 92 ASP A CA 1
ATOM 752 C C . ASP A 1 92 ? 3.888 9.180 2.431 1.00 92.06 92 ASP A C 1
ATOM 754 O O . ASP A 1 92 ? 3.612 9.236 1.222 1.00 92.06 92 ASP A O 1
ATOM 758 N N . PHE A 1 93 ? 3.058 9.586 3.379 1.00 92.38 93 PHE A N 1
ATOM 759 C CA . PHE A 1 93 ? 1.807 10.273 3.099 1.00 92.38 93 PHE A CA 1
ATOM 760 C C . PHE A 1 93 ? 1.517 11.307 4.184 1.00 92.38 93 PHE A C 1
ATOM 762 O O . PHE A 1 93 ? 1.999 11.214 5.309 1.00 92.38 93 PHE A O 1
ATOM 769 N N . SER A 1 94 ? 0.733 12.315 3.833 1.00 90.50 94 SER A N 1
ATOM 770 C CA . SER A 1 94 ? 0.242 13.306 4.781 1.00 90.50 94 SER A CA 1
ATOM 771 C C . SER A 1 94 ? -1.120 13.814 4.344 1.00 90.50 94 SER A C 1
ATOM 773 O O . SER A 1 94 ? -1.498 13.729 3.175 1.00 90.50 94 SER A O 1
ATOM 775 N N . THR A 1 95 ? -1.861 14.373 5.287 1.00 83.94 95 THR A N 1
ATOM 776 C CA . THR A 1 95 ? -3.105 15.087 5.013 1.00 83.94 95 THR A CA 1
ATOM 777 C C . THR A 1 95 ? -2.905 16.553 5.366 1.00 83.94 95 THR A C 1
ATOM 779 O O . THR A 1 95 ? -2.778 16.904 6.538 1.00 83.94 95 THR A O 1
ATOM 782 N N . GLU A 1 96 ? -2.865 17.425 4.359 1.00 84.25 96 GLU A N 1
ATOM 783 C CA . GLU A 1 96 ? -2.797 18.877 4.559 1.00 84.25 96 GLU A CA 1
ATOM 784 C C . GLU A 1 96 ? -4.098 19.512 4.070 1.00 84.25 96 GLU A C 1
ATOM 786 O O . GLU A 1 96 ? -4.447 19.375 2.899 1.00 84.25 96 GLU A O 1
ATOM 791 N N . ASN A 1 97 ? -4.806 20.230 4.950 1.00 82.06 97 ASN A N 1
ATOM 792 C CA . ASN A 1 97 ? -6.112 20.840 4.653 1.00 82.06 97 ASN A CA 1
ATOM 793 C C . ASN A 1 97 ? -7.117 19.839 4.051 1.00 82.06 97 ASN A C 1
ATOM 795 O O . ASN A 1 97 ? -7.736 20.128 3.029 1.00 82.06 97 ASN A O 1
ATOM 799 N N . ASP A 1 98 ? -7.220 18.649 4.648 1.00 79.00 98 ASP A N 1
ATOM 800 C CA . ASP A 1 98 ? -8.089 17.549 4.197 1.00 79.00 98 ASP A CA 1
ATOM 801 C C . ASP A 1 98 ? -7.762 16.999 2.794 1.00 79.00 98 ASP A C 1
ATOM 803 O O . ASP A 1 98 ? -8.550 16.267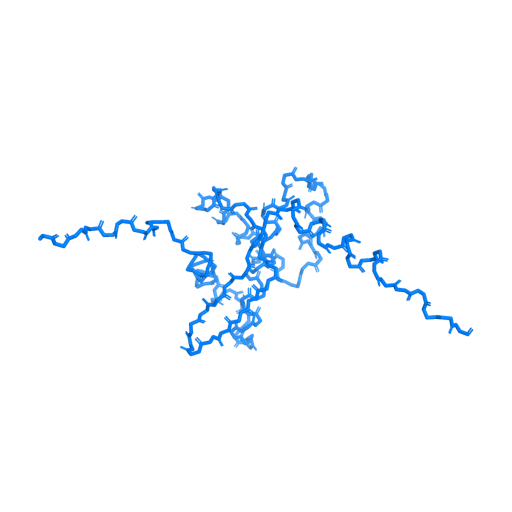 2.197 1.00 79.00 98 ASP A O 1
ATOM 807 N N . ILE A 1 99 ? -6.578 17.315 2.256 1.00 84.06 99 ILE A N 1
ATOM 808 C CA . ILE A 1 99 ? -6.094 16.785 0.980 1.00 84.06 99 ILE A CA 1
ATOM 809 C C . ILE A 1 99 ? -4.993 15.762 1.252 1.00 84.06 99 ILE A C 1
ATOM 811 O O . ILE A 1 99 ? -3.937 16.100 1.794 1.00 84.06 99 ILE A O 1
ATOM 815 N N . LEU A 1 100 ? -5.218 14.521 0.809 1.00 88.75 100 LEU A N 1
ATOM 816 C CA . LEU A 1 100 ? -4.209 13.467 0.838 1.00 88.75 100 LEU A CA 1
ATOM 817 C C . LEU A 1 100 ? -3.065 13.790 -0.131 1.00 88.75 100 LEU A C 1
ATOM 819 O O . LEU A 1 100 ? -3.245 13.887 -1.351 1.00 88.75 100 LEU A O 1
ATOM 823 N N . GLN A 1 101 ? -1.865 13.888 0.423 1.00 91.75 101 GLN A N 1
ATOM 824 C CA . GLN A 1 101 ? -0.610 13.985 -0.297 1.00 91.75 101 GLN A CA 1
ATOM 825 C C . GLN A 1 101 ? 0.148 12.671 -0.157 1.00 91.75 101 GLN A C 1
ATOM 827 O O . GLN A 1 101 ? 0.286 12.125 0.932 1.00 91.75 101 GLN A O 1
ATOM 832 N N . VAL A 1 102 ? 0.658 12.164 -1.277 1.00 93.38 102 VAL A N 1
ATOM 833 C CA . VAL A 1 102 ? 1.420 10.916 -1.320 1.00 93.38 102 VAL A CA 1
ATOM 834 C C . VAL A 1 102 ? 2.789 11.196 -1.903 1.00 93.38 102 VAL A C 1
ATOM 836 O O . VAL A 1 102 ? 2.915 11.730 -3.010 1.00 93.38 102 VAL A O 1
ATOM 839 N N . LYS A 1 103 ? 3.824 10.778 -1.180 1.00 93.50 103 LYS A N 1
ATOM 840 C CA . LYS A 1 103 ? 5.190 10.751 -1.681 1.00 93.50 103 LYS A CA 1
ATOM 841 C C . LYS A 1 103 ? 5.485 9.365 -2.228 1.00 93.50 103 LYS A C 1
ATOM 843 O O . LYS A 1 103 ? 5.454 8.371 -1.505 1.00 93.50 103 LYS A O 1
ATOM 848 N N . SER A 1 104 ? 5.818 9.311 -3.510 1.00 94.31 104 SER A N 1
ATOM 849 C CA . SER A 1 104 ? 6.231 8.078 -4.171 1.00 94.31 104 SER A CA 1
ATOM 850 C C . SER A 1 104 ? 7.596 8.239 -4.823 1.00 94.31 104 SER A C 1
ATOM 852 O O . SER A 1 104 ? 8.023 9.350 -5.140 1.00 94.31 104 SER A O 1
ATOM 854 N N . GLN A 1 105 ? 8.282 7.121 -5.009 1.00 93.56 105 GLN A N 1
ATOM 855 C CA . GLN A 1 105 ? 9.564 7.055 -5.702 1.00 93.56 105 GLN A CA 1
ATOM 856 C C . GLN A 1 105 ? 9.733 5.687 -6.360 1.00 93.56 105 GLN A C 1
ATOM 858 O O . GLN A 1 105 ? 9.008 4.740 -6.041 1.00 93.56 105 GLN A O 1
ATOM 863 N N . THR A 1 106 ? 10.676 5.570 -7.291 1.00 93.69 106 THR A N 1
ATOM 864 C CA . THR A 1 106 ? 10.975 4.270 -7.898 1.00 93.69 106 THR A CA 1
ATOM 865 C C . THR A 1 106 ? 11.516 3.303 -6.839 1.00 93.69 106 THR A C 1
ATOM 867 O O . THR A 1 106 ? 12.037 3.719 -5.799 1.00 93.69 106 THR A O 1
ATOM 870 N N . LEU A 1 107 ? 11.403 1.995 -7.086 1.00 88.56 107 LEU A N 1
ATOM 871 C CA . LEU A 1 107 ? 11.962 0.990 -6.178 1.00 88.56 107 LEU A CA 1
ATOM 872 C C . LEU A 1 107 ? 13.485 1.150 -6.016 1.00 88.56 107 LEU A C 1
ATOM 874 O O . LEU A 1 107 ? 14.005 1.010 -4.910 1.00 88.56 107 LEU A O 1
ATOM 878 N N . GLU A 1 108 ? 14.185 1.488 -7.102 1.00 90.31 108 GLU A N 1
ATOM 879 C CA . GLU A 1 108 ? 15.628 1.740 -7.099 1.00 90.31 108 GLU A CA 1
ATOM 880 C C . GLU A 1 108 ? 15.984 2.961 -6.240 1.00 90.31 108 GLU A C 1
ATOM 882 O O . GLU A 1 108 ? 16.831 2.865 -5.349 1.00 90.31 108 GLU A O 1
ATOM 887 N N . ASP A 1 109 ? 15.290 4.086 -6.429 1.00 91.62 109 ASP A N 1
ATOM 888 C CA . ASP A 1 109 ? 15.501 5.290 -5.618 1.00 91.62 109 ASP A CA 1
ATOM 889 C C . ASP A 1 109 ? 15.211 5.024 -4.141 1.00 91.62 109 ASP A C 1
ATOM 891 O O . ASP A 1 109 ? 15.939 5.490 -3.258 1.00 91.62 109 ASP A O 1
ATOM 895 N N . HIS A 1 110 ? 14.176 4.228 -3.855 1.00 89.44 110 HIS A N 1
ATOM 896 C CA . HIS A 1 110 ? 13.871 3.835 -2.490 1.00 89.44 110 HIS A CA 1
ATOM 897 C C . HIS A 1 110 ? 15.003 3.039 -1.861 1.00 89.44 110 HIS A C 1
ATOM 899 O O . HIS A 1 110 ? 15.475 3.409 -0.782 1.00 89.44 110 HIS A O 1
ATOM 905 N N . PHE A 1 111 ? 15.489 2.013 -2.551 1.00 88.12 111 PHE A N 1
ATOM 906 C CA . PHE A 1 111 ? 16.611 1.217 -2.084 1.00 88.12 111 PHE A CA 1
ATOM 907 C C . PHE A 1 111 ? 17.867 2.074 -1.847 1.00 88.12 111 PHE A C 1
ATOM 909 O O . PHE A 1 111 ? 18.465 2.021 -0.769 1.00 88.12 111 PHE A O 1
ATOM 916 N N . ASN A 1 112 ? 18.209 2.952 -2.792 1.00 90.56 112 ASN A N 1
ATOM 917 C CA . ASN A 1 112 ? 19.346 3.869 -2.674 1.00 90.56 112 ASN A CA 1
ATOM 918 C C . ASN A 1 112 ? 19.198 4.836 -1.487 1.00 90.56 112 ASN A C 1
ATOM 920 O O . ASN A 1 112 ? 20.169 5.114 -0.770 1.00 90.56 112 ASN A O 1
ATOM 924 N N . SER A 1 113 ? 17.977 5.319 -1.229 1.00 87.69 113 SER A N 1
ATOM 925 C CA . SER A 1 113 ? 17.681 6.180 -0.080 1.00 87.69 113 SER A CA 1
ATOM 926 C C . SER A 1 113 ? 17.888 5.458 1.257 1.00 87.69 113 SER A C 1
ATOM 928 O O . SER A 1 113 ? 18.423 6.049 2.198 1.00 87.69 113 SER A O 1
ATOM 930 N N . LEU A 1 114 ? 17.533 4.169 1.337 1.00 87.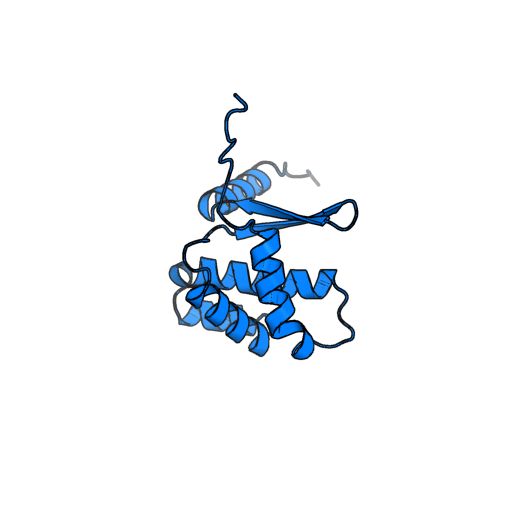44 114 LEU A N 1
ATOM 931 C CA . LEU A 1 114 ? 17.732 3.340 2.527 1.00 87.44 114 LEU A CA 1
ATOM 932 C C . LEU A 1 114 ? 19.221 3.088 2.785 1.00 87.44 114 LEU A C 1
ATOM 934 O O . LEU A 1 114 ? 19.691 3.317 3.902 1.00 87.44 114 LEU A O 1
ATOM 938 N N . LEU A 1 115 ? 19.982 2.708 1.753 1.00 88.69 115 LEU A N 1
ATOM 939 C CA . LEU A 1 115 ? 21.432 2.514 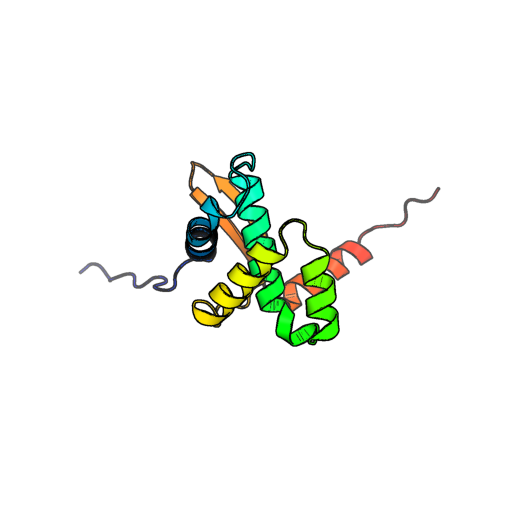1.860 1.00 88.69 115 LEU A CA 1
ATOM 940 C C . LEU A 1 115 ? 22.148 3.786 2.325 1.00 88.69 115 LEU A C 1
ATOM 942 O O . LEU A 1 115 ? 22.981 3.745 3.231 1.00 88.69 115 LEU A O 1
ATOM 946 N N . SER A 1 116 ? 21.778 4.933 1.754 1.00 86.62 116 SER A N 1
ATOM 947 C CA . SER A 1 116 ? 22.356 6.229 2.121 1.00 86.62 116 SER A CA 1
ATOM 948 C C . SER A 1 116 ? 22.115 6.572 3.591 1.00 86.62 116 SER A C 1
ATOM 950 O O . SER A 1 116 ? 22.990 7.135 4.249 1.00 86.62 116 SER A O 1
ATOM 952 N N . ARG A 1 117 ? 20.946 6.217 4.139 1.00 84.38 117 ARG A N 1
ATOM 953 C CA . ARG A 1 117 ? 20.654 6.407 5.566 1.00 84.38 117 ARG A CA 1
ATOM 954 C C . ARG A 1 117 ? 21.511 5.494 6.432 1.00 84.38 117 ARG A C 1
ATOM 956 O O . ARG A 1 117 ? 22.083 5.982 7.398 1.00 84.38 117 ARG A O 1
ATOM 963 N N . MET A 1 118 ? 21.661 4.221 6.063 1.00 82.56 118 MET A N 1
ATOM 964 C CA . MET A 1 118 ? 22.469 3.255 6.820 1.00 82.56 118 MET A CA 1
ATOM 965 C C . MET A 1 118 ? 23.952 3.648 6.885 1.00 82.56 118 MET A C 1
ATOM 967 O O . MET A 1 118 ? 24.557 3.560 7.949 1.00 82.56 118 MET A O 1
ATOM 971 N N . ILE A 1 119 ? 24.527 4.135 5.781 1.00 79.06 119 ILE A N 1
ATOM 972 C CA . ILE A 1 119 ? 25.942 4.546 5.717 1.00 79.06 119 ILE A CA 1
ATOM 973 C C . ILE A 1 119 ? 26.201 5.818 6.545 1.00 79.06 119 ILE A C 1
ATOM 975 O O . ILE A 1 119 ? 27.277 5.984 7.118 1.00 79.06 119 ILE A O 1
ATOM 979 N N . ASN A 1 120 ? 25.214 6.713 6.642 1.00 68.00 120 ASN A N 1
ATOM 980 C CA . ASN A 1 120 ? 25.343 7.984 7.358 1.00 68.00 120 ASN A CA 1
ATOM 981 C C . ASN A 1 120 ? 25.085 7.890 8.875 1.00 68.00 120 ASN A C 1
ATOM 983 O O . ASN A 1 120 ? 25.298 8.878 9.586 1.00 68.00 120 ASN A O 1
ATOM 987 N N . VAL A 1 121 ? 24.686 6.726 9.407 1.00 61.34 121 VAL A N 1
ATOM 988 C CA . VAL A 1 121 ? 24.655 6.493 10.859 1.00 61.34 121 VAL A CA 1
ATOM 989 C C . VAL A 1 121 ? 26.096 6.341 11.354 1.00 61.34 121 VAL A C 1
ATOM 991 O O . VAL A 1 121 ? 26.678 5.258 11.332 1.00 61.34 121 VAL A O 1
ATOM 994 N N . LYS A 1 122 ? 26.708 7.447 11.800 1.00 56.50 122 LYS A N 1
ATOM 995 C CA . LYS A 1 122 ? 28.004 7.399 12.495 1.00 56.50 122 LYS A CA 1
ATOM 996 C C . LYS A 1 122 ? 27.885 6.464 13.709 1.00 56.50 122 LYS A C 1
ATOM 998 O O . LYS A 1 122 ? 26.928 6.611 14.470 1.00 56.50 122 LYS A O 1
ATOM 1003 N N . PRO A 1 123 ? 28.850 5.560 13.956 1.00 54.06 123 PRO A N 1
ATOM 1004 C CA . PRO A 1 123 ? 28.838 4.745 15.160 1.00 54.06 123 PRO A CA 1
ATOM 1005 C C . PRO A 1 123 ? 28.945 5.664 16.379 1.00 54.06 123 PRO A C 1
ATOM 1007 O O . PRO A 1 123 ? 29.952 6.351 16.572 1.00 54.06 123 PRO A O 1
ATOM 1010 N N . THR A 1 124 ? 27.905 5.692 17.210 1.00 52.53 124 THR A N 1
ATOM 1011 C CA . THR A 1 124 ? 27.992 6.253 18.558 1.00 52.53 124 THR A CA 1
ATOM 1012 C C . THR A 1 124 ? 28.989 5.400 19.333 1.00 52.53 124 THR A C 1
ATOM 1014 O O . THR A 1 124 ? 28.689 4.257 19.681 1.00 52.53 124 THR A O 1
ATOM 1017 N N . LYS A 1 125 ? 30.202 5.924 19.543 1.00 48.16 125 LYS A N 1
ATOM 1018 C CA . LYS A 1 125 ? 31.180 5.319 20.451 1.00 48.16 125 LYS A CA 1
ATOM 1019 C C . LYS A 1 125 ? 30.511 5.167 21.823 1.00 48.16 125 LYS A C 1
ATOM 1021 O O . LYS A 1 125 ? 30.051 6.165 22.374 1.00 48.16 125 LYS A O 1
ATOM 1026 N N . LYS A 1 126 ? 30.413 3.925 22.302 1.00 42.62 126 LYS A N 1
ATOM 1027 C CA . LYS A 1 126 ? 30.188 3.625 23.721 1.00 42.62 126 LYS A CA 1
ATOM 1028 C C . LYS A 1 126 ? 31.431 3.987 24.521 1.00 42.62 126 LYS A C 1
ATOM 1030 O O . LYS A 1 126 ? 32.539 3.837 23.954 1.00 42.62 126 LYS A O 1
#

=== Feature glossary ===
Legend for the data blocks above and below:

— What the protein is —

The amino-acid sequence is the protein's primary structure: the linear order of residues from the N-terminus to the C-terminus, written in one-letter code. Everything else here — the 3D coordinates, the secondary structure, the domain annotations — is ultimately a consequence of this string.

Functional annotations link the protein to curated databases. InterPro entries identify conserved domains and families by matching the sequence against member-database signatures (Pfam, PROSITE, CDD, …). Gene Ontology (GO) terms describe molecular function, biological process, and cellular component in a controlled vocabulary. CATH places the structure in a hierarchical fold classification (Class/Architecture/Topology/Homologous-superfamily). The or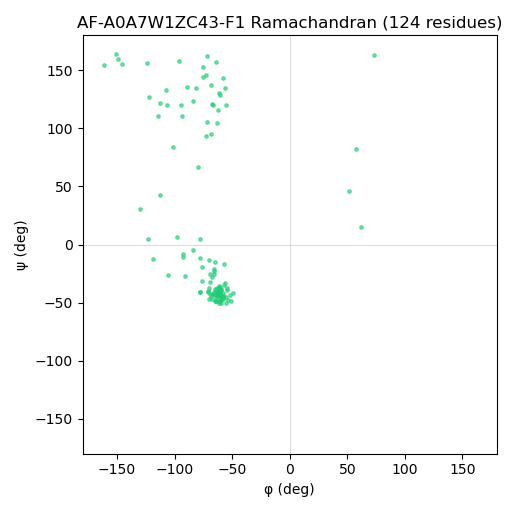ganism is the source species.

— Where its atom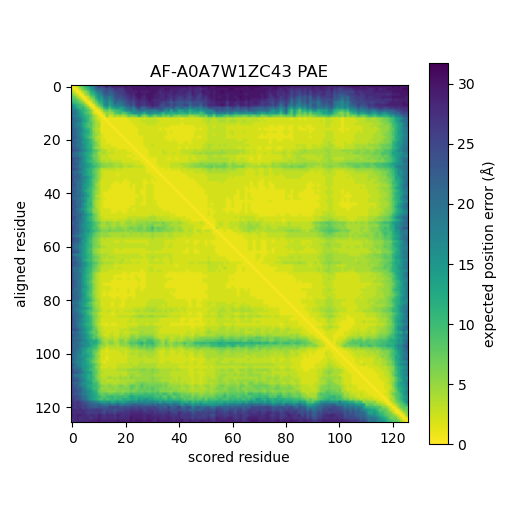s are —

Atomic coordinates in PDBx/mmCIF format — the same representation the Protein Data Bank distributes. Each line of the _atom_site loop places one backbone atom in Cartesian space (units: ångströms, origin: arbitrary).

The six renders are orthographic views along the three Cartesian axes in both directions. Representation (cartoon, sticks, or surface) and color scheme (sequence-rainbow or by-chain) vary across proteins so the training set covers all the common visualization conventions.

— Local backbone conformation —

Eight-state secondary structure (DSSP): H is the canonical α-helix, G the tighter 3₁₀-helix, I the wider π-helix; E/B are β-structure, T and S are turns and bends, and '-' is everything else. DSSP derives these from the pattern of main-chain N–H···O=C hydrogen bonds, not from the sequence.

Three-state secondary structure (P-SEA) collapses the eight DSSP classes into helix (a), strand (b), and coil (c). P-SEA assigns these from Cα geometry alone — distances and angles — without requiring backbone oxygens, so it works on any Cα trace.

φ (phi) and ψ (psi) are the two rotatable backbone di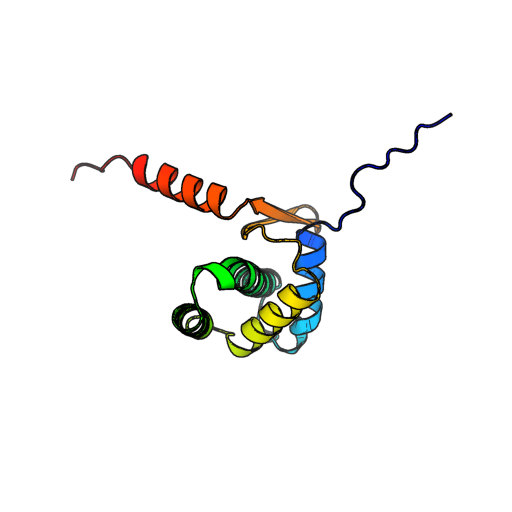hedrals per residue: φ is the C(i-1)–N–Cα–C torsion, ψ is the N–Cα–C–N(i+1) torsion, both in degrees on (−180°, 180°]. α-helical residues cluster near (−60°, −45°); β-strand residues near (−120°, +130°). A Ramachandran plot is simply a scatter of (φ, ψ) for every residue.

— Global shape and packing —

The geometric summary reports three shape descriptors. Rg (radius of gyration) measures how spread out the Cα atoms are about their centre of mass; compact globular proteins have small Rg, elongated or unfolded ones large. Cα contacts (<8 Å, |i−j|>4) count long-range residue pairs in spatial proximity — high for tightly packed folds, near zero for rods or random coil. The bounding-box extents give the protein's footprint along x, y, z in Å.

SASA measures how much of the protein is reachable by solvent. It is computed by rolling a water-sized probe over the atomic surface and summing the exposed area (Å²). Per-residue SASA distinguishes core (buried, low SASA) from surface (exposed, high SASA) residues; total SASA is a whole-molecule size measure.

Plot images: a contact map (which residues are close in 3D, as an N×N binary image), a Ramachandran scatter (backbone torsion angles, revealing secondary-structure composition at a glance), and — for AlphaFold structures — a PAE heatmap (pairwise prediction confidence).

— Structural neighborhood —

A 3Di character summarizes, for each residue, the relative orientation of the Cα frame of its nearest spatial neighbor. Because it encodes fold topology rather than chemistry, 3Di alignments detect remote structural similarity that sequence alignment misses.

The Foldseek neighbor list gives the closest experimentally determined structures in the PDB, ranked by structural alignment. TM-score near 1 means near-identical fold; near 0.3 means only rough topology match. This is how one finds what a novel AlphaFold prediction most resembles in the solved-structure universe.

— Confidence and disorder —

For AlphaFold models, the B-factor field carries pLDDT — the model's own estimate of local accuracy on a 0–100 scale. Regions with pLDDT<50 should be treated as essentially unmodeled; they often correspond to intrinsically disordered segments.

Crystallographic B-factors measure how much each atom's electron density is smeared out, in Å². They rise in mobile loops and surface residues and fall in the buried interior. In AlphaFold models this column is repurposed to hold pLDDT instead.

Predicted Aligned Error (PAE) is an AlphaFold confidence matrix: entry (i, j) is the expected error in the position of residue j, in ångströms, when the prediction is superimposed on the true structure at residue i. Low PAE within a block of residues means that block is internally rigid and well-predicted; high PAE between two blocks means their relative placement is uncertain even if each block individually is confident.